Protein AF-A0A964H884-F1 (afdb_monomer_lite)

Secondary structure (DSSP, 8-state):
-PPPPHHHHHHHHHHH-S-SSEEEEES-HHHHHHHTTSTTEEEEE-SS----SS-EEEEEESS---HHHHHHHEEEEEEEEESS----HHHHHHHTEEEEEEETTEEEEEE-S-----

Structure (mmCIF, N/CA/C/O backbone):
data_AF-A0A964H884-F1
#
_entry.id   AF-A0A964H884-F1
#
loop_
_atom_site.group_PDB
_atom_site.id
_atom_site.type_symbol
_atom_site.label_atom_id
_atom_site.label_alt_id
_atom_site.label_comp_id
_atom_site.label_asym_id
_atom_site.label_entity_id
_atom_site.label_seq_id
_atom_site.pdbx_PDB_ins_code
_atom_site.Cartn_x
_atom_site.Cartn_y
_atom_site.Cartn_z
_atom_site.occupancy
_atom_site.B_iso_or_equiv
_atom_site.auth_seq_id
_atom_site.auth_comp_id
_atom_site.auth_asym_id
_atom_site.auth_atom_id
_atom_site.pdbx_PDB_model_num
ATOM 1 N N . MET A 1 1 ? -0.014 17.890 3.898 1.00 55.72 1 MET A N 1
ATOM 2 C CA . MET A 1 1 ? -0.518 16.547 4.236 1.00 55.72 1 MET A CA 1
ATOM 3 C C . MET A 1 1 ? -2.020 16.603 4.045 1.00 55.72 1 MET A C 1
ATOM 5 O O . MET A 1 1 ? -2.677 17.337 4.779 1.00 55.72 1 MET A O 1
ATOM 9 N N . GLU A 1 2 ? -2.527 15.996 2.977 1.00 62.91 2 GLU A N 1
ATOM 10 C CA . GLU A 1 2 ? -3.969 15.966 2.722 1.00 62.91 2 GLU A CA 1
ATOM 11 C C . GLU A 1 2 ? -4.630 14.963 3.664 1.00 62.91 2 GLU A C 1
ATOM 13 O O . GLU A 1 2 ? -4.083 13.892 3.931 1.00 62.91 2 GLU A O 1
ATOM 18 N N . LYS A 1 3 ? -5.790 15.343 4.198 1.00 75.31 3 LYS A N 1
ATOM 19 C CA . LYS A 1 3 ? -6.615 14.437 4.991 1.00 75.31 3 LYS A CA 1
ATOM 20 C C . LYS A 1 3 ? -7.298 13.457 4.050 1.00 75.31 3 LYS A C 1
ATOM 22 O O . LYS A 1 3 ? -7.853 13.888 3.039 1.00 75.31 3 LYS A O 1
ATOM 27 N N . ILE A 1 4 ? -7.281 12.173 4.391 1.00 86.00 4 ILE A N 1
ATOM 28 C CA . ILE A 1 4 ? -8.110 11.191 3.690 1.00 86.00 4 ILE A CA 1
ATOM 29 C C . ILE A 1 4 ? -9.567 11.415 4.105 1.00 86.00 4 ILE A C 1
ATOM 31 O O . ILE A 1 4 ? -9.866 11.589 5.288 1.00 86.00 4 ILE A O 1
ATOM 35 N N . ASP A 1 5 ? -10.487 11.464 3.145 1.00 89.69 5 ASP A N 1
ATOM 36 C CA . ASP A 1 5 ? -11.901 11.591 3.482 1.00 89.69 5 ASP A CA 1
ATOM 37 C C . ASP A 1 5 ? -12.447 10.280 4.077 1.00 89.69 5 ASP A C 1
ATOM 39 O O . ASP A 1 5 ? -11.893 9.191 3.899 1.00 89.69 5 ASP A O 1
ATOM 43 N N . ARG A 1 6 ? -13.565 10.383 4.801 1.00 90.69 6 ARG A N 1
ATOM 44 C CA . ARG A 1 6 ? -14.127 9.253 5.547 1.00 90.69 6 ARG A CA 1
ATOM 45 C C . ARG A 1 6 ? -14.535 8.081 4.648 1.00 90.69 6 ARG A C 1
ATOM 47 O O . ARG A 1 6 ? -14.338 6.937 5.047 1.00 90.69 6 ARG A O 1
ATOM 54 N N . LYS A 1 7 ? -15.073 8.351 3.454 1.00 92.44 7 LYS A N 1
ATOM 55 C CA . LYS A 1 7 ? -15.525 7.306 2.527 1.00 92.44 7 LYS A CA 1
ATOM 56 C C . LYS A 1 7 ? -14.324 6.542 1.967 1.00 92.44 7 LYS A C 1
ATOM 58 O O . LYS A 1 7 ? -14.347 5.314 1.927 1.00 92.44 7 LYS A O 1
ATOM 63 N N . SER A 1 8 ? -13.265 7.259 1.599 1.00 92.56 8 SER A N 1
ATOM 64 C CA . SER A 1 8 ? -12.002 6.657 1.162 1.00 92.56 8 SER A CA 1
ATOM 65 C C . SER A 1 8 ? -11.387 5.776 2.252 1.00 92.56 8 SER A C 1
ATOM 67 O O . SER A 1 8 ? -10.950 4.663 1.968 1.00 92.56 8 SER A O 1
ATOM 69 N N . LEU A 1 9 ? -11.394 6.228 3.511 1.00 93.25 9 LEU A N 1
ATOM 70 C CA . LEU A 1 9 ? -10.894 5.430 4.633 1.00 93.25 9 LEU A CA 1
ATOM 71 C C . LEU A 1 9 ? -11.703 4.136 4.836 1.00 93.25 9 LEU A C 1
ATOM 73 O O . LEU A 1 9 ? -11.117 3.077 5.037 1.00 93.25 9 LEU A O 1
ATOM 77 N N . GLU A 1 10 ? -13.032 4.201 4.751 1.00 93.81 10 GLU A N 1
ATOM 78 C CA . GLU A 1 10 ? -13.899 3.019 4.866 1.00 93.81 10 GLU A CA 1
ATOM 79 C C . GLU A 1 10 ? -13.653 2.014 3.736 1.00 93.81 10 GLU A C 1
ATOM 81 O O . GLU A 1 10 ? -13.554 0.812 3.986 1.00 93.81 10 GLU A O 1
ATOM 86 N N . LEU A 1 11 ? -13.488 2.494 2.501 1.00 94.50 11 LEU A N 1
ATOM 87 C CA . LEU A 1 11 ? -13.126 1.643 1.368 1.00 94.50 11 LEU A CA 1
ATOM 88 C C . LEU A 1 11 ? -11.737 1.010 1.559 1.00 94.50 11 LEU A C 1
ATOM 90 O O . LEU A 1 11 ? -11.559 -0.178 1.299 1.00 94.50 11 LEU A O 1
ATOM 94 N N . LEU A 1 12 ? -10.760 1.769 2.060 1.00 94.62 12 LEU A N 1
ATOM 95 C CA . LEU A 1 12 ? -9.424 1.254 2.365 1.00 94.62 12 LEU A CA 1
ATOM 96 C C . LEU A 1 12 ? -9.470 0.142 3.424 1.00 94.62 12 LEU A C 1
ATOM 98 O O . LEU A 1 12 ? -8.800 -0.879 3.271 1.00 94.62 12 LEU A O 1
ATOM 102 N N . GLU A 1 13 ? -10.286 0.297 4.469 1.00 93.81 13 GLU A N 1
ATOM 103 C CA . GLU A 1 13 ? -10.499 -0.757 5.465 1.00 93.81 13 GLU A CA 1
ATOM 104 C C . GLU A 1 13 ? -11.119 -2.019 4.859 1.00 93.81 13 GLU A C 1
ATOM 106 O O . GLU A 1 13 ? -10.693 -3.120 5.209 1.00 93.81 13 GLU A O 1
ATOM 111 N N . GLN A 1 14 ? -12.069 -1.874 3.930 1.00 94.00 14 GLN A N 1
ATOM 112 C CA . GLN A 1 14 ? -12.667 -3.003 3.208 1.00 94.00 14 GLN A CA 1
ATOM 113 C C . GLN A 1 14 ? -11.654 -3.718 2.307 1.00 94.00 14 GLN A C 1
ATOM 115 O O . GLN A 1 14 ? -11.653 -4.945 2.250 1.00 94.00 14 GLN A O 1
ATOM 120 N N . ILE A 1 15 ? -10.7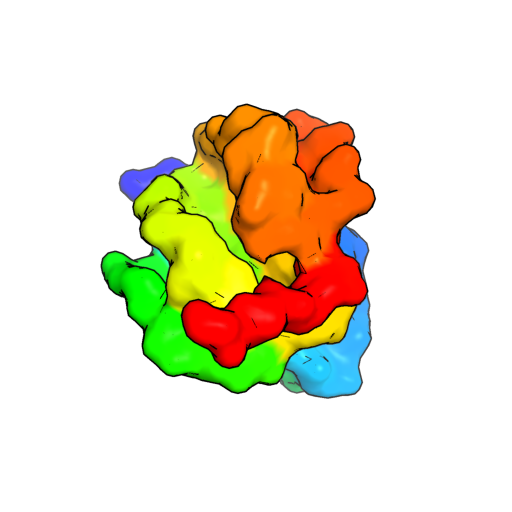78 -2.969 1.627 1.00 93.38 15 ILE A N 1
ATOM 121 C CA . ILE A 1 15 ? -9.708 -3.528 0.784 1.00 93.38 15 ILE A CA 1
ATOM 122 C C . ILE A 1 15 ? -8.712 -4.332 1.628 1.00 93.38 15 ILE A C 1
ATOM 124 O O . ILE A 1 15 ? -8.280 -5.406 1.212 1.00 93.38 15 ILE A O 1
ATOM 128 N N . ILE A 1 16 ? -8.330 -3.808 2.795 1.00 94.06 16 ILE A N 1
ATOM 129 C CA . ILE A 1 16 ? -7.383 -4.471 3.703 1.00 94.06 16 ILE A CA 1
ATOM 130 C C . ILE A 1 16 ? -8.015 -5.717 4.338 1.00 94.06 16 ILE A C 1
ATOM 132 O O . ILE A 1 16 ? -7.325 -6.719 4.524 1.00 94.06 16 ILE A O 1
ATOM 136 N N . GLY A 1 17 ? -9.315 -5.664 4.638 1.00 92.12 17 GLY A N 1
ATOM 137 C CA . GLY A 1 17 ? -10.058 -6.762 5.249 1.00 92.12 17 GLY A CA 1
ATOM 138 C C . GLY A 1 17 ? -9.716 -6.980 6.726 1.00 92.12 17 GLY A C 1
ATOM 139 O O . GLY A 1 17 ? -9.006 -6.190 7.349 1.00 92.12 17 GLY A O 1
ATOM 140 N N . ASP A 1 18 ? -10.237 -8.059 7.305 1.00 88.19 18 ASP A N 1
ATOM 141 C CA . ASP A 1 18 ? -10.161 -8.328 8.751 1.00 88.19 18 ASP A CA 1
ATOM 142 C C . ASP A 1 18 ? -9.127 -9.401 9.132 1.00 88.19 18 ASP A C 1
ATOM 144 O O . ASP A 1 18 ? -9.033 -9.785 10.297 1.00 88.19 18 ASP A O 1
ATOM 148 N N . ASP A 1 19 ? -8.332 -9.871 8.167 1.00 83.56 19 ASP A N 1
ATOM 149 C CA . ASP A 1 19 ? -7.283 -10.855 8.424 1.00 83.56 19 ASP A CA 1
ATOM 150 C C . ASP A 1 19 ? -6.254 -10.296 9.415 1.00 83.56 19 ASP A C 1
ATOM 152 O O . ASP A 1 19 ? -5.774 -9.168 9.279 1.00 83.56 19 ASP A O 1
ATOM 156 N N . VAL A 1 20 ? -5.889 -11.108 10.409 1.00 84.81 20 VAL A N 1
ATOM 157 C CA . VAL A 1 20 ? -4.866 -10.796 11.414 1.00 84.81 20 VAL A CA 1
ATOM 158 C C . VAL A 1 20 ? -4.016 -12.041 11.710 1.00 84.81 20 VAL A C 1
ATOM 160 O O . VAL A 1 20 ? -4.536 -13.158 11.675 1.00 84.81 20 VAL A O 1
ATOM 163 N N . PRO A 1 21 ? -2.711 -11.892 12.011 1.00 89.69 21 PRO A N 1
ATOM 164 C CA . PRO A 1 21 ? -1.968 -10.635 12.120 1.00 89.69 21 PRO A CA 1
ATOM 165 C C . PRO A 1 21 ? -1.594 -10.029 10.759 1.00 89.69 21 PRO A C 1
ATOM 167 O O . PRO A 1 21 ? -1.217 -10.750 9.826 1.00 89.69 21 PRO A O 1
ATOM 170 N N . ILE A 1 22 ? -1.643 -8.694 10.665 1.00 93.94 22 ILE A N 1
ATOM 171 C CA . ILE A 1 22 ? -1.200 -7.952 9.475 1.00 93.94 22 ILE A CA 1
ATOM 172 C C . ILE A 1 22 ? -0.287 -6.770 9.817 1.00 93.94 22 ILE A C 1
ATOM 174 O O . ILE A 1 22 ? -0.548 -5.998 10.731 1.00 93.94 22 ILE A O 1
ATOM 178 N N . ASN A 1 23 ? 0.767 -6.619 9.024 1.00 96.69 23 ASN A N 1
ATOM 179 C CA . ASN A 1 23 ? 1.769 -5.567 9.064 1.00 96.69 23 ASN A CA 1
ATOM 180 C C . ASN A 1 23 ? 1.526 -4.618 7.894 1.00 96.69 23 ASN A C 1
ATOM 182 O O . ASN A 1 23 ? 1.602 -5.020 6.728 1.00 96.69 23 ASN A O 1
ATOM 186 N N . ILE A 1 24 ? 1.256 -3.363 8.201 1.00 97.88 24 ILE A N 1
ATOM 187 C CA . ILE A 1 24 ? 0.925 -2.314 7.248 1.00 97.88 24 ILE A CA 1
ATOM 188 C C . ILE A 1 24 ? 1.999 -1.238 7.364 1.00 97.88 24 ILE A C 1
ATOM 190 O O . ILE A 1 24 ? 2.352 -0.844 8.470 1.00 97.88 24 ILE A O 1
ATOM 194 N N . ALA A 1 25 ? 2.497 -0.741 6.240 1.00 98.25 25 ALA A N 1
ATOM 195 C CA . ALA A 1 25 ? 3.273 0.491 6.216 1.00 98.25 25 ALA A CA 1
ATOM 196 C C . ALA A 1 25 ? 2.466 1.582 5.518 1.00 98.25 25 ALA A C 1
ATOM 198 O O . ALA A 1 25 ? 1.726 1.300 4.573 1.00 98.25 25 ALA A O 1
ATOM 199 N N . THR A 1 26 ? 2.603 2.827 5.954 1.00 97.75 26 THR A N 1
ATOM 200 C CA . THR A 1 26 ? 1.950 3.956 5.293 1.00 97.75 26 THR A CA 1
ATOM 201 C C . THR A 1 26 ? 2.775 5.225 5.384 1.00 97.75 26 THR A C 1
ATOM 203 O O . THR A 1 26 ? 3.386 5.491 6.412 1.00 97.75 26 THR A O 1
ATOM 206 N N . THR A 1 27 ? 2.779 6.047 4.338 1.00 97.25 27 THR A N 1
ATOM 207 C CA . THR A 1 27 ? 3.357 7.401 4.412 1.00 97.25 27 THR A CA 1
ATOM 208 C C . THR A 1 27 ? 2.392 8.422 5.024 1.00 97.25 27 THR A C 1
ATOM 210 O O . THR A 1 27 ? 2.806 9.528 5.371 1.00 97.25 27 THR A O 1
ATOM 213 N N . ASN A 1 28 ? 1.119 8.053 5.210 1.00 95.31 28 ASN A N 1
ATOM 214 C CA . ASN A 1 28 ? 0.089 8.930 5.752 1.00 95.31 28 ASN A CA 1
ATOM 215 C C . ASN A 1 28 ? -0.173 8.642 7.238 1.00 95.31 28 ASN A C 1
ATOM 217 O O . ASN A 1 28 ? -0.689 7.585 7.614 1.00 95.31 28 ASN A O 1
ATOM 221 N N . ARG A 1 29 ? 0.120 9.628 8.092 1.00 94.69 29 ARG A N 1
ATOM 222 C CA . ARG A 1 29 ? -0.046 9.526 9.552 1.00 94.69 29 ARG A CA 1
ATOM 223 C C . ARG A 1 29 ? -1.496 9.358 10.006 1.00 94.69 29 ARG A C 1
ATOM 225 O O . ARG A 1 29 ? -1.730 8.697 11.014 1.00 94.69 29 ARG A O 1
ATOM 232 N N . GLU A 1 30 ? -2.458 9.948 9.300 1.00 94.00 30 GLU A N 1
ATOM 233 C CA . GLU A 1 30 ? -3.879 9.821 9.640 1.00 94.00 30 GLU A CA 1
ATOM 234 C C . GLU A 1 30 ? -4.375 8.408 9.334 1.00 94.00 30 GLU A C 1
ATOM 236 O O . GLU A 1 30 ? -4.877 7.746 10.238 1.00 94.00 30 GLU A O 1
ATOM 241 N N . ILE A 1 31 ? -4.115 7.899 8.124 1.00 95.19 31 ILE A N 1
ATOM 242 C CA . ILE A 1 31 ? -4.400 6.501 7.761 1.00 95.19 31 ILE A CA 1
ATOM 243 C C . ILE A 1 31 ? -3.763 5.551 8.776 1.00 95.19 31 ILE A C 1
ATOM 245 O O . ILE A 1 31 ? -4.417 4.628 9.256 1.00 95.19 31 ILE A O 1
ATOM 249 N N . GLY A 1 32 ? -2.498 5.785 9.134 1.00 95.38 32 GLY A N 1
ATOM 250 C CA . GLY A 1 32 ? -1.796 4.916 10.070 1.00 95.38 32 GLY A CA 1
ATOM 251 C C . GLY A 1 32 ? -2.414 4.905 11.467 1.00 95.38 32 GLY A C 1
ATOM 252 O O . GLY A 1 32 ? -2.565 3.838 12.061 1.00 95.38 32 GLY A O 1
ATOM 253 N N . ARG A 1 33 ? -2.844 6.072 11.963 1.00 94.56 33 ARG A N 1
ATOM 254 C CA . ARG A 1 33 ? -3.566 6.183 13.236 1.00 94.56 33 ARG A CA 1
ATOM 255 C C . ARG A 1 33 ? -4.888 5.423 13.202 1.00 94.56 33 ARG A C 1
ATOM 257 O O . ARG A 1 33 ? -5.180 4.727 14.163 1.00 94.56 33 ARG A O 1
ATOM 264 N N . GLU A 1 34 ? -5.683 5.570 12.146 1.00 94.25 34 GLU A N 1
ATOM 265 C CA . GLU A 1 34 ? -6.997 4.916 12.051 1.00 94.25 34 GLU A CA 1
ATOM 266 C C . GLU A 1 34 ? -6.857 3.393 11.916 1.00 94.25 34 GLU A C 1
ATOM 268 O O . GLU A 1 34 ? -7.446 2.643 12.692 1.00 94.25 34 GLU A O 1
ATOM 273 N N . LEU A 1 35 ? -5.994 2.916 11.013 1.00 93.75 35 LEU A N 1
ATOM 274 C CA . LEU A 1 35 ? -5.777 1.478 10.822 1.00 93.75 35 LEU A CA 1
ATOM 275 C C . LEU A 1 35 ? -5.141 0.805 12.046 1.00 93.75 35 LEU A C 1
ATOM 277 O O . LEU A 1 35 ? -5.413 -0.371 12.293 1.00 93.75 35 LEU A O 1
ATOM 281 N N . GLY A 1 36 ? -4.317 1.533 12.804 1.00 92.88 36 GLY A N 1
ATOM 282 C CA . GLY A 1 36 ? -3.653 1.047 14.016 1.00 92.88 36 GLY A CA 1
ATOM 283 C C . GLY A 1 36 ? -4.561 0.929 15.243 1.00 92.88 36 GLY A C 1
ATOM 284 O O . GLY A 1 36 ? -4.129 0.379 16.251 1.00 92.88 36 GLY A O 1
ATOM 285 N N . GLN A 1 37 ? -5.810 1.408 15.186 1.00 91.31 37 GLN A N 1
ATOM 286 C CA . GLN A 1 37 ? -6.776 1.232 16.283 1.00 91.31 37 GLN A CA 1
ATOM 287 C C . GLN A 1 37 ? -7.311 -0.203 16.382 1.00 91.31 37 GLN A C 1
ATOM 289 O O . GLN A 1 37 ? -7.855 -0.583 17.418 1.00 91.31 37 GLN A O 1
ATOM 294 N N . ARG A 1 38 ? -7.188 -1.003 15.316 1.00 88.06 38 ARG A N 1
ATOM 295 C CA . ARG A 1 38 ? -7.686 -2.381 15.292 1.00 88.06 38 ARG A CA 1
ATOM 296 C C . ARG A 1 38 ? -6.654 -3.350 15.863 1.00 88.06 38 ARG A C 1
ATOM 298 O O . ARG A 1 38 ? -5.503 -3.384 15.431 1.00 88.06 38 ARG A O 1
ATOM 305 N N . GLU A 1 39 ? -7.098 -4.176 16.805 1.00 87.50 39 GLU A N 1
ATOM 306 C CA . GLU A 1 39 ? -6.271 -5.209 17.427 1.00 87.50 39 GLU A CA 1
ATOM 307 C C . GLU A 1 39 ? -5.733 -6.205 16.381 1.00 87.50 39 GLU A C 1
ATOM 309 O O . GLU A 1 39 ? -6.413 -6.545 15.413 1.00 87.50 39 GLU A O 1
ATOM 314 N N . GLY A 1 40 ? -4.484 -6.651 16.547 1.00 87.88 40 GLY A N 1
ATOM 315 C CA . GLY A 1 40 ? -3.827 -7.579 15.618 1.00 87.88 40 GLY A CA 1
ATOM 316 C C . GLY A 1 40 ? -3.234 -6.934 14.357 1.00 87.88 40 GLY A C 1
ATOM 317 O O . GLY A 1 40 ? -2.606 -7.639 13.560 1.00 87.88 40 GLY A O 1
ATOM 318 N N . ARG A 1 41 ? -3.370 -5.611 14.182 1.00 93.31 41 ARG A N 1
ATOM 319 C CA . ARG A 1 41 ? -2.682 -4.851 13.129 1.00 93.31 41 ARG A CA 1
ATOM 320 C C . ARG A 1 41 ? -1.435 -4.157 13.677 1.00 93.31 41 ARG A C 1
ATOM 322 O O . ARG A 1 41 ? -1.500 -3.419 14.655 1.00 93.31 41 ARG A O 1
ATOM 329 N N . SER A 1 42 ? -0.299 -4.360 13.019 1.00 95.06 42 SER A N 1
ATOM 330 C CA . SER A 1 42 ? 0.917 -3.568 13.217 1.00 95.06 42 SER A CA 1
ATOM 331 C C . SER A 1 42 ? 0.995 -2.531 12.105 1.00 95.06 42 SER A C 1
ATOM 333 O O . SER A 1 42 ? 0.956 -2.898 10.931 1.00 95.06 42 SER A O 1
ATOM 335 N N . VAL A 1 43 ? 1.065 -1.245 12.452 1.00 96.94 43 VAL A N 1
ATOM 336 C CA . VAL A 1 43 ? 1.102 -0.158 11.467 1.00 96.94 43 VAL A CA 1
ATOM 337 C C . VAL A 1 43 ? 2.331 0.711 11.680 1.00 96.94 43 VAL A C 1
ATOM 339 O O . VAL A 1 43 ? 2.539 1.245 12.767 1.00 96.94 43 VAL A O 1
ATOM 342 N N . GLU A 1 44 ? 3.129 0.862 10.631 1.00 97.56 44 GLU A N 1
ATOM 343 C CA . GLU A 1 44 ? 4.339 1.677 10.615 1.00 97.56 44 GLU A CA 1
ATOM 344 C C . GLU A 1 44 ? 4.157 2.915 9.735 1.00 97.56 44 GLU A C 1
ATOM 346 O O . GLU A 1 44 ? 3.603 2.836 8.635 1.00 97.56 44 GLU A O 1
ATOM 351 N N . ILE A 1 45 ? 4.638 4.061 10.221 1.00 97.62 45 ILE A N 1
ATOM 352 C CA . ILE A 1 45 ? 4.670 5.307 9.454 1.00 97.62 45 ILE A CA 1
ATOM 353 C C . ILE A 1 45 ? 6.022 5.422 8.749 1.00 97.62 45 ILE A C 1
ATOM 355 O O . ILE A 1 45 ? 7.055 5.486 9.412 1.00 97.62 45 ILE A O 1
ATOM 359 N N . LEU A 1 46 ? 6.005 5.498 7.420 1.00 96.88 46 LEU A N 1
ATOM 360 C CA . LEU A 1 46 ? 7.193 5.656 6.586 1.00 96.88 46 LEU A CA 1
ATOM 361 C C . LEU A 1 46 ? 7.492 7.140 6.335 1.00 96.88 46 LEU A C 1
ATOM 363 O O . LEU A 1 46 ? 6.785 7.827 5.588 1.00 96.88 46 LEU A O 1
ATOM 367 N N . GLU A 1 47 ? 8.576 7.630 6.934 1.00 94.19 47 GLU A N 1
ATOM 368 C CA . GLU A 1 47 ? 9.164 8.940 6.610 1.00 94.19 47 GLU A CA 1
ATOM 369 C C . GLU A 1 47 ? 10.143 8.846 5.423 1.00 94.19 47 GLU A C 1
ATOM 371 O O . GLU A 1 47 ? 10.312 9.808 4.673 1.00 94.19 47 GLU A O 1
ATOM 376 N N . GLU A 1 48 ? 10.680 7.657 5.165 1.00 95.69 48 GLU A N 1
ATOM 377 C CA . GL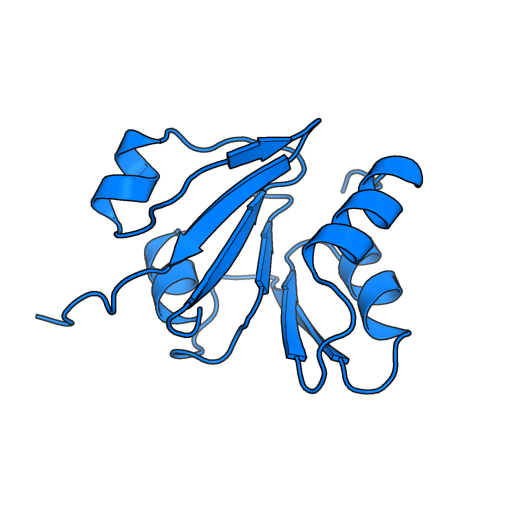U A 1 48 ? 11.613 7.343 4.080 1.00 95.69 48 GLU A CA 1
ATOM 378 C C . GLU A 1 48 ? 11.345 5.941 3.511 1.00 95.69 48 GLU A C 1
ATOM 380 O O . GLU A 1 48 ? 10.412 5.248 3.933 1.00 95.69 48 GLU A O 1
ATOM 385 N N . GLU A 1 49 ? 12.125 5.538 2.510 1.00 94.88 49 GLU A N 1
ATOM 386 C CA . GLU A 1 49 ? 12.068 4.205 1.925 1.00 94.88 49 GLU A CA 1
ATOM 387 C C . GLU A 1 49 ? 12.259 3.107 2.988 1.00 94.88 49 GLU A C 1
ATOM 389 O O . GLU A 1 49 ? 13.174 3.178 3.809 1.00 94.88 49 GLU A O 1
ATOM 394 N N . PRO A 1 50 ? 11.444 2.040 2.961 1.00 95.06 50 PRO A N 1
ATOM 395 C CA . PRO A 1 50 ? 11.579 0.959 3.926 1.00 95.06 50 PRO A CA 1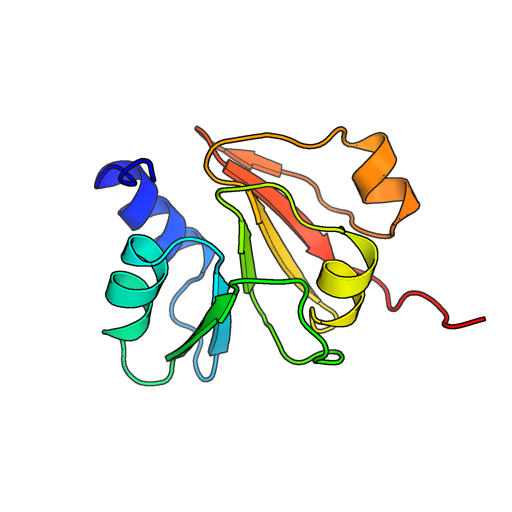
ATOM 396 C C . PRO A 1 50 ? 12.846 0.125 3.669 1.00 95.06 50 PRO A C 1
ATOM 398 O O . PRO A 1 50 ? 13.080 -0.325 2.545 1.00 95.06 50 PRO A O 1
ATOM 401 N N . ASP A 1 51 ? 13.603 -0.172 4.730 1.00 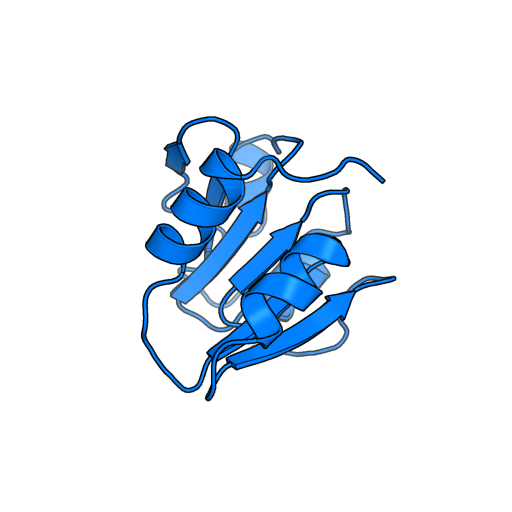92.00 51 ASP A N 1
ATOM 402 C CA . ASP A 1 51 ? 14.747 -1.110 4.703 1.00 92.00 51 ASP A CA 1
ATOM 403 C C . ASP A 1 51 ? 14.323 -2.578 4.941 1.00 92.00 51 ASP A C 1
ATOM 405 O O . ASP A 1 51 ? 15.061 -3.535 4.689 1.00 92.00 51 ASP A O 1
ATOM 409 N N . ALA A 1 52 ? 13.088 -2.792 5.405 1.00 91.12 52 ALA A N 1
ATOM 410 C CA . ALA A 1 52 ? 12.564 -4.128 5.655 1.00 91.12 52 ALA A CA 1
ATOM 411 C C . ALA A 1 52 ? 12.535 -4.989 4.376 1.00 91.12 52 ALA A C 1
ATOM 413 O O . ALA A 1 52 ? 12.339 -4.505 3.261 1.00 91.12 52 ALA A O 1
ATOM 414 N N . LYS A 1 53 ? 12.652 -6.313 4.535 1.00 92.81 53 LYS A N 1
ATOM 415 C CA . LYS A 1 53 ? 12.552 -7.283 3.432 1.00 92.81 53 LYS A CA 1
ATOM 416 C C . LYS A 1 53 ? 11.395 -8.242 3.667 1.00 92.81 53 LYS A C 1
ATOM 418 O O . LYS A 1 53 ? 11.411 -9.007 4.626 1.00 92.81 53 LYS A O 1
ATOM 423 N N . ARG A 1 54 ? 10.424 -8.252 2.746 1.00 92.69 54 ARG A N 1
ATOM 424 C CA . ARG A 1 54 ? 9.263 -9.166 2.739 1.00 92.69 54 ARG A CA 1
ATOM 425 C C . ARG A 1 54 ? 8.478 -9.184 4.059 1.00 92.69 54 ARG A C 1
ATOM 427 O O . ARG A 1 54 ? 8.035 -10.241 4.501 1.00 92.69 54 ARG A O 1
ATOM 434 N N . TYR A 1 55 ? 8.296 -8.019 4.669 1.00 95.38 55 TYR A N 1
ATOM 435 C CA . TYR A 1 55 ? 7.661 -7.873 5.976 1.00 95.38 55 TYR A CA 1
ATOM 436 C C . TYR A 1 55 ? 6.210 -7.386 5.886 1.00 95.38 55 TYR A C 1
ATOM 438 O O . TYR A 1 55 ? 5.340 -7.932 6.571 1.00 95.38 55 TYR A O 1
ATOM 446 N N . TYR A 1 56 ? 5.923 -6.408 5.019 1.00 97.56 56 TYR A N 1
ATOM 447 C CA . TYR A 1 56 ? 4.610 -5.757 4.970 1.00 97.56 56 TYR A CA 1
ATOM 448 C C . TYR A 1 56 ? 3.635 -6.453 4.038 1.00 97.56 56 TYR A C 1
ATOM 450 O O . TYR A 1 56 ? 3.998 -7.028 3.014 1.00 97.56 56 TYR A O 1
ATOM 458 N N . GLN A 1 57 ? 2.370 -6.400 4.421 1.00 96.75 57 GLN A N 1
ATOM 459 C CA . GLN A 1 57 ? 1.223 -6.933 3.699 1.00 96.75 57 GLN A CA 1
ATOM 460 C C . GLN A 1 57 ? 0.686 -5.908 2.742 1.00 96.75 57 GLN A C 1
ATOM 462 O O . GLN A 1 57 ? 0.412 -6.213 1.588 1.00 96.75 57 GLN A O 1
ATOM 467 N N . PHE A 1 58 ? 0.547 -4.710 3.285 1.00 98.12 58 PHE A N 1
ATOM 468 C CA . PHE A 1 58 ? 0.045 -3.540 2.624 1.00 98.12 58 PHE A CA 1
ATOM 469 C C . PHE A 1 58 ? 1.086 -2.452 2.823 1.00 98.12 58 PHE A C 1
ATOM 471 O O . PHE A 1 58 ? 1.555 -2.239 3.943 1.00 98.12 58 PHE A O 1
ATOM 478 N N . ILE A 1 59 ? 1.457 -1.785 1.740 1.00 98.38 59 ILE A N 1
ATOM 479 C CA . ILE A 1 59 ? 2.143 -0.499 1.806 1.00 98.38 59 ILE A CA 1
ATOM 480 C C . ILE A 1 59 ? 1.216 0.518 1.155 1.00 98.38 59 ILE A C 1
ATOM 482 O O . ILE A 1 59 ? 0.758 0.302 0.035 1.00 98.38 59 ILE A O 1
ATOM 486 N N . ILE A 1 60 ? 0.901 1.590 1.875 1.00 97.81 60 ILE A N 1
ATOM 487 C CA . ILE A 1 60 ? -0.075 2.605 1.475 1.00 97.81 60 ILE A CA 1
ATOM 488 C C . ILE A 1 60 ? 0.660 3.932 1.293 1.00 97.81 60 ILE A C 1
ATOM 490 O O . ILE A 1 60 ? 1.268 4.445 2.228 1.00 97.81 60 ILE A O 1
ATOM 494 N N . LEU A 1 61 ? 0.628 4.485 0.087 1.00 97.25 61 LEU A N 1
ATOM 495 C CA . LEU A 1 61 ? 1.368 5.686 -0.273 1.00 97.25 61 LEU A CA 1
ATOM 496 C C . LEU A 1 61 ? 0.409 6.830 -0.618 1.00 97.25 61 LEU A C 1
ATOM 498 O O . LEU A 1 61 ? -0.357 6.752 -1.579 1.00 97.25 61 LEU A O 1
ATOM 502 N N . ASP A 1 62 ? 0.499 7.921 0.139 1.00 94.81 62 ASP A N 1
ATOM 503 C CA . ASP A 1 62 ? -0.121 9.217 -0.182 1.00 94.81 62 ASP A CA 1
ATOM 504 C C . ASP A 1 62 ? 0.872 10.200 -0.825 1.00 94.81 62 ASP A C 1
ATOM 506 O O . ASP A 1 62 ? 0.474 11.232 -1.362 1.00 94.81 62 ASP A O 1
ATOM 510 N N . ARG A 1 63 ? 2.163 9.850 -0.827 1.00 94.00 63 ARG A N 1
ATOM 511 C CA . ARG A 1 63 ? 3.246 10.554 -1.521 1.00 94.00 63 ARG A CA 1
ATOM 512 C C . ARG A 1 63 ? 4.189 9.564 -2.220 1.00 94.00 63 ARG A C 1
ATOM 514 O O . ARG A 1 63 ? 4.268 8.408 -1.800 1.00 94.00 63 ARG A O 1
ATOM 521 N N . PRO A 1 64 ? 4.917 9.987 -3.265 1.00 93.25 64 PRO A N 1
ATOM 522 C CA . PRO A 1 64 ? 5.859 9.115 -3.957 1.00 93.25 64 PRO A CA 1
ATOM 523 C C . PRO A 1 64 ? 7.052 8.730 -3.066 1.00 93.25 64 PRO A C 1
ATOM 525 O O . PRO A 1 64 ? 7.575 9.562 -2.326 1.00 93.25 64 PRO A O 1
ATOM 528 N N . LEU A 1 65 ? 7.480 7.472 -3.197 1.00 95.31 65 LEU A N 1
ATOM 529 C CA . LEU A 1 65 ? 8.731 6.893 -2.691 1.00 95.31 65 LEU A CA 1
ATOM 530 C C . LEU A 1 65 ? 9.387 6.088 -3.817 1.00 95.31 65 LEU A C 1
ATOM 532 O O . LEU A 1 65 ? 8.717 5.730 -4.797 1.00 95.31 65 LEU A O 1
ATOM 536 N N . GLU A 1 66 ? 10.663 5.732 -3.669 1.00 95.12 66 GLU A N 1
ATOM 537 C CA . GLU A 1 66 ? 11.270 4.772 -4.590 1.00 95.12 66 GLU A CA 1
ATOM 538 C C . GLU A 1 66 ? 10.572 3.403 -4.517 1.00 95.12 66 GLU A C 1
ATOM 540 O O . GLU A 1 66 ? 10.499 2.738 -3.481 1.00 95.12 66 GLU A O 1
ATOM 545 N N . LEU A 1 67 ? 10.074 2.937 -5.663 1.00 94.75 67 LEU A N 1
ATOM 546 C CA . LEU A 1 67 ? 9.219 1.751 -5.713 1.00 94.75 67 LEU A CA 1
ATOM 547 C C . LEU A 1 67 ? 9.977 0.424 -5.567 1.00 94.75 67 LEU A C 1
ATOM 549 O O . LEU A 1 67 ? 9.372 -0.577 -5.190 1.00 94.75 67 LEU A O 1
ATOM 553 N N . LYS A 1 68 ? 11.288 0.381 -5.838 1.00 94.00 68 LYS A N 1
ATOM 554 C CA . LYS A 1 68 ? 12.097 -0.844 -5.687 1.00 94.00 68 LYS A CA 1
ATOM 555 C C . LYS A 1 68 ? 12.275 -1.244 -4.210 1.00 94.00 68 LYS A C 1
ATOM 557 O O . LYS A 1 68 ? 11.996 -2.404 -3.895 1.00 94.00 68 LYS A O 1
ATOM 562 N N . PRO A 1 69 ? 12.678 -0.342 -3.291 1.00 95.94 69 PRO A N 1
ATOM 563 C CA . PRO A 1 69 ? 12.641 -0.611 -1.849 1.00 95.94 69 PRO A CA 1
ATOM 564 C C . PRO A 1 69 ? 11.248 -1.017 -1.354 1.00 95.94 69 PRO A C 1
ATOM 566 O O . PRO A 1 69 ? 11.102 -2.058 -0.714 1.00 95.94 69 PRO A O 1
ATOM 569 N N . VAL A 1 70 ? 10.205 -0.283 -1.757 1.00 96.75 70 VAL A N 1
ATOM 570 C CA . VAL A 1 70 ? 8.800 -0.599 -1.431 1.00 96.75 70 VAL A CA 1
ATOM 571 C C . VAL A 1 70 ? 8.426 -2.017 -1.880 1.00 96.75 70 VAL A C 1
ATOM 573 O O . VAL A 1 70 ? 7.886 -2.811 -1.104 1.00 96.75 70 VAL A O 1
ATOM 576 N N . PHE A 1 71 ? 8.770 -2.384 -3.115 1.00 95.44 71 PHE A N 1
ATOM 577 C CA . PHE A 1 71 ? 8.538 -3.724 -3.642 1.00 95.44 71 PHE A CA 1
ATOM 578 C C . PHE A 1 71 ? 9.279 -4.794 -2.833 1.00 95.44 71 PHE A C 1
ATOM 580 O O . PHE A 1 71 ? 8.716 -5.853 -2.543 1.00 95.44 71 PHE A O 1
ATOM 587 N N . ARG A 1 72 ? 10.541 -4.557 -2.455 1.00 94.62 72 ARG A N 1
ATOM 588 C CA . ARG A 1 72 ? 11.338 -5.491 -1.636 1.00 94.62 72 ARG A CA 1
ATOM 589 C C . ARG A 1 72 ? 10.747 -5.679 -0.240 1.00 94.62 72 ARG A C 1
ATOM 591 O O . ARG A 1 72 ? 10.722 -6.813 0.251 1.00 94.62 72 ARG A O 1
ATOM 598 N N . ALA A 1 73 ? 10.225 -4.612 0.352 1.00 96.69 73 ALA A N 1
ATOM 599 C CA . ALA A 1 73 ? 9.626 -4.619 1.678 1.00 96.69 73 ALA A CA 1
ATOM 600 C C . ALA A 1 73 ? 8.276 -5.349 1.738 1.00 96.69 73 ALA A C 1
ATOM 602 O O . ALA A 1 73 ? 7.967 -5.974 2.756 1.00 96.69 73 ALA A O 1
ATOM 603 N N . LEU A 1 74 ? 7.506 -5.365 0.645 1.00 96.75 74 LEU A N 1
ATOM 604 C CA . LEU A 1 74 ? 6.280 -6.164 0.542 1.00 96.75 74 LEU A CA 1
ATOM 605 C C . LEU A 1 74 ? 6.565 -7.670 0.571 1.00 96.75 74 LEU A C 1
ATOM 607 O O . LEU A 1 74 ? 7.463 -8.174 -0.114 1.00 96.75 74 LEU A O 1
ATOM 611 N N . ARG A 1 75 ? 5.761 -8.431 1.316 1.00 94.12 75 ARG A N 1
ATOM 612 C CA . ARG A 1 75 ? 5.759 -9.897 1.230 1.00 94.12 75 ARG A CA 1
ATOM 613 C C . ARG A 1 75 ? 5.158 -10.367 -0.097 1.00 94.12 75 ARG A C 1
ATOM 615 O O . ARG A 1 75 ? 4.424 -9.632 -0.755 1.00 94.12 75 ARG A O 1
ATOM 622 N N . ASN A 1 76 ? 5.491 -11.586 -0.521 1.00 91.75 76 ASN A N 1
ATOM 623 C CA . ASN A 1 76 ? 4.882 -12.163 -1.723 1.00 91.75 76 ASN A CA 1
ATOM 624 C C . ASN A 1 76 ? 3.363 -12.267 -1.519 1.00 91.75 76 ASN A C 1
ATOM 626 O O . ASN A 1 76 ? 2.909 -12.690 -0.457 1.00 91.75 76 ASN A O 1
ATOM 630 N N . GLY A 1 77 ? 2.590 -11.846 -2.515 1.00 92.44 77 GLY A N 1
ATOM 631 C CA . GLY A 1 77 ? 1.139 -11.706 -2.415 1.00 92.44 77 GLY A CA 1
ATOM 632 C C . GLY A 1 77 ? 0.658 -10.417 -1.741 1.00 92.44 77 GLY A C 1
ATOM 633 O O . GLY A 1 77 ? -0.552 -10.222 -1.683 1.00 92.44 77 GLY A O 1
ATOM 634 N N . GLY A 1 78 ? 1.560 -9.558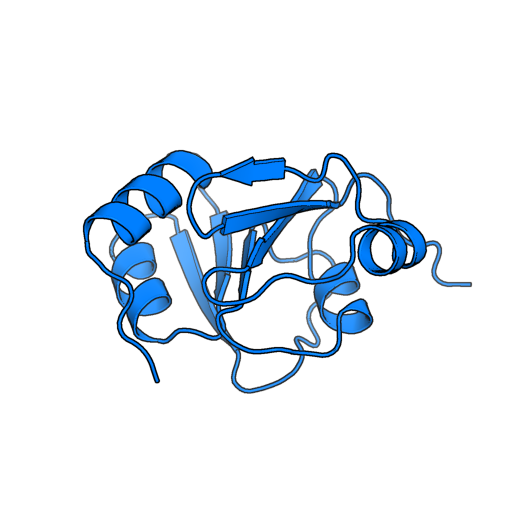 -1.250 1.00 95.69 78 GLY A N 1
ATOM 635 C CA . GLY A 1 78 ? 1.222 -8.262 -0.657 1.00 95.69 78 GLY A CA 1
ATOM 636 C C . GLY A 1 78 ? 0.787 -7.215 -1.686 1.00 95.69 78 GLY A C 1
ATOM 637 O O . GLY A 1 78 ? 0.953 -7.403 -2.894 1.00 95.69 78 GLY A O 1
ATOM 638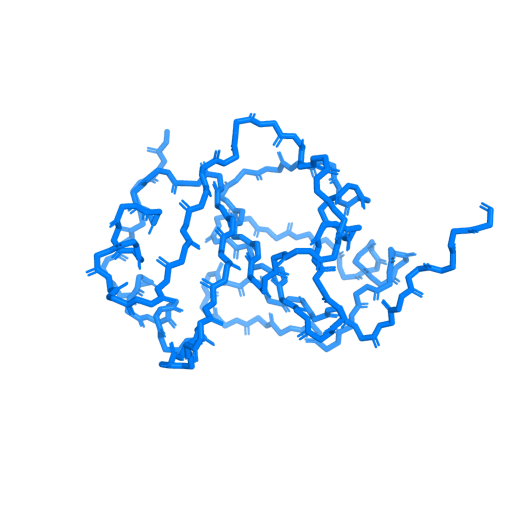 N N . TYR A 1 79 ? 0.250 -6.101 -1.198 1.00 97.38 79 TYR A N 1
ATOM 639 C CA . TYR A 1 79 ? -0.373 -5.054 -2.001 1.00 97.38 79 TYR A CA 1
ATOM 640 C C . TYR A 1 79 ? 0.268 -3.688 -1.748 1.00 97.38 79 TYR A C 1
ATOM 642 O O . TYR A 1 79 ? 0.477 -3.275 -0.610 1.00 97.38 79 TYR A O 1
ATOM 650 N N . LEU A 1 80 ? 0.547 -2.974 -2.830 1.00 97.62 80 LEU A N 1
ATOM 651 C CA . LEU A 1 80 ? 0.859 -1.553 -2.829 1.00 97.62 80 LEU A CA 1
ATOM 652 C C . LEU A 1 80 ? -0.417 -0.781 -3.168 1.00 97.62 80 LEU A C 1
ATOM 654 O O . LEU A 1 80 ? -1.083 -1.109 -4.149 1.00 97.62 80 LEU A O 1
ATOM 658 N N . ILE A 1 81 ? -0.759 0.224 -2.369 1.00 97.62 81 ILE A N 1
ATOM 659 C CA . ILE A 1 81 ? -1.956 1.048 -2.551 1.00 97.62 81 ILE A CA 1
ATOM 660 C C . ILE A 1 81 ? -1.528 2.510 -2.635 1.00 97.62 81 ILE A C 1
ATOM 662 O O . ILE A 1 81 ? -0.848 3.002 -1.743 1.00 97.62 81 ILE A O 1
ATOM 666 N N . PHE A 1 82 ? -1.950 3.212 -3.677 1.00 96.25 82 PHE A N 1
ATOM 667 C CA . PHE A 1 82 ? -1.767 4.653 -3.829 1.00 96.25 82 PHE A CA 1
ATOM 668 C C . PHE A 1 82 ? -3.099 5.363 -3.590 1.00 96.25 82 PHE A C 1
ATOM 670 O O . PHE A 1 82 ? -4.099 4.927 -4.158 1.00 96.25 82 PHE A O 1
ATOM 677 N N . THR A 1 83 ? -3.131 6.421 -2.771 1.00 92.62 83 THR A N 1
ATOM 678 C CA . THR A 1 83 ? -4.396 7.067 -2.345 1.00 92.62 83 THR A CA 1
ATOM 679 C C . THR A 1 83 ? -4.670 8.434 -2.970 1.00 92.62 83 THR A C 1
ATOM 681 O O . THR A 1 83 ? -5.832 8.810 -3.123 1.00 92.62 83 THR A O 1
ATOM 684 N N . ASN A 1 84 ? -3.616 9.181 -3.321 1.00 85.56 84 ASN A N 1
ATOM 685 C CA . ASN A 1 84 ? -3.718 10.570 -3.807 1.00 85.56 84 ASN A CA 1
ATOM 686 C C . ASN A 1 84 ? -2.988 10.789 -5.140 1.00 85.56 84 ASN A C 1
ATOM 688 O O . ASN A 1 84 ? -2.953 11.897 -5.670 1.00 85.56 84 ASN A O 1
ATOM 692 N N . PHE A 1 85 ? -2.375 9.742 -5.682 1.00 89.50 85 PHE A N 1
ATOM 693 C CA . PHE A 1 85 ? -1.680 9.788 -6.958 1.00 89.50 85 PHE A CA 1
ATOM 694 C C . PHE A 1 85 ? -1.728 8.415 -7.621 1.00 89.50 85 PHE A C 1
ATOM 696 O O . PHE A 1 85 ? -2.060 7.410 -6.995 1.00 89.50 85 PHE A O 1
ATOM 703 N N . SER A 1 86 ? -1.390 8.372 -8.903 1.00 86.56 86 SER A N 1
ATOM 704 C CA . SER A 1 86 ? -1.263 7.133 -9.661 1.00 86.56 86 SER A CA 1
ATOM 705 C C . SER A 1 86 ? 0.130 7.029 -10.252 1.00 86.56 86 SER A C 1
ATOM 707 O O . SER A 1 86 ? 0.720 8.035 -10.646 1.00 86.56 86 SER A O 1
ATOM 709 N N . VAL A 1 87 ? 0.619 5.803 -10.373 1.00 89.62 87 VAL A N 1
ATOM 710 C CA . VAL A 1 87 ? 1.841 5.484 -11.110 1.00 89.62 87 VAL A CA 1
ATOM 711 C C . VAL A 1 87 ? 1.455 4.810 -12.423 1.00 89.62 87 VAL A C 1
ATOM 713 O O . VAL A 1 87 ? 0.451 4.095 -12.491 1.00 89.62 87 VAL A O 1
ATOM 716 N N . GLU A 1 88 ? 2.236 5.052 -13.475 1.00 92.44 88 GLU A N 1
ATOM 717 C CA . GLU A 1 88 ? 2.044 4.376 -14.754 1.00 92.44 88 GLU A CA 1
ATOM 718 C C . GLU A 1 88 ? 2.132 2.856 -14.599 1.00 92.44 88 GLU A C 1
ATOM 720 O O . GLU A 1 88 ? 3.020 2.311 -13.942 1.00 92.44 88 GLU A O 1
ATOM 725 N N . GLU A 1 89 ? 1.202 2.162 -15.247 1.00 93.81 89 GLU A N 1
ATOM 726 C CA . GLU A 1 89 ? 1.069 0.711 -15.143 1.00 93.81 89 GLU A CA 1
ATOM 727 C C . GLU A 1 89 ? 2.311 -0.024 -15.659 1.00 93.81 89 GLU A C 1
ATOM 729 O O . GLU A 1 89 ? 2.755 -0.991 -15.047 1.00 93.81 89 GLU A O 1
ATOM 734 N N . ASN A 1 90 ? 2.922 0.491 -16.731 1.00 93.50 90 ASN A N 1
ATOM 735 C CA . ASN A 1 90 ? 4.153 -0.058 -17.298 1.00 93.50 90 ASN A CA 1
ATOM 736 C C . ASN A 1 90 ? 5.301 -0.037 -16.282 1.00 93.50 90 ASN A C 1
ATOM 738 O O . ASN A 1 90 ? 5.967 -1.049 -16.106 1.00 93.50 90 ASN A O 1
ATOM 742 N N . LEU A 1 91 ? 5.467 1.061 -15.535 1.00 93.00 91 LEU A N 1
ATOM 743 C CA . LEU A 1 91 ? 6.495 1.152 -14.496 1.00 93.00 91 LEU A CA 1
ATOM 744 C C . LEU A 1 91 ? 6.255 0.141 -13.364 1.00 93.00 91 LEU A C 1
ATOM 746 O O . LEU A 1 91 ? 7.195 -0.477 -12.867 1.00 93.00 91 LEU A O 1
ATOM 750 N N . LEU A 1 92 ? 5.000 -0.043 -12.949 1.00 94.06 92 LEU A N 1
ATOM 751 C CA . LEU A 1 92 ? 4.646 -1.031 -11.926 1.00 94.06 92 LEU A CA 1
ATOM 752 C C . LEU A 1 92 ? 4.931 -2.462 -12.404 1.00 94.06 92 LEU A C 1
ATOM 754 O O . LEU A 1 92 ? 5.494 -3.260 -11.648 1.00 94.06 92 LEU A O 1
ATOM 758 N N . ASN A 1 93 ? 4.596 -2.763 -13.659 1.00 92.19 93 ASN A N 1
ATOM 759 C CA . ASN A 1 93 ? 4.868 -4.053 -14.288 1.00 92.19 93 ASN A CA 1
ATOM 760 C C . ASN A 1 93 ? 6.377 -4.319 -14.416 1.00 92.19 93 ASN A C 1
ATOM 762 O O . ASN A 1 93 ? 6.824 -5.409 -14.060 1.00 92.19 93 ASN A O 1
ATOM 766 N N . ASP A 1 94 ? 7.170 -3.324 -14.825 1.00 91.50 94 ASP A N 1
ATOM 767 C CA . ASP A 1 94 ? 8.632 -3.433 -14.961 1.00 91.50 94 ASP A CA 1
ATOM 768 C C . ASP A 1 94 ? 9.328 -3.760 -13.628 1.00 91.50 94 ASP A C 1
ATOM 770 O O . ASP A 1 94 ? 10.346 -4.454 -13.586 1.00 91.50 94 ASP A O 1
ATOM 774 N N . ILE A 1 95 ? 8.768 -3.287 -12.511 1.00 91.38 95 ILE A N 1
ATOM 775 C CA . ILE A 1 95 ? 9.255 -3.607 -11.160 1.00 91.38 95 ILE A CA 1
ATOM 776 C C . ILE A 1 95 ? 8.820 -5.015 -10.720 1.00 91.38 95 ILE A C 1
ATOM 778 O O . ILE A 1 95 ? 9.502 -5.645 -9.911 1.00 91.38 95 ILE A O 1
ATOM 782 N N . GLY A 1 96 ? 7.716 -5.533 -11.261 1.00 91.31 96 GLY A N 1
ATOM 783 C CA . GLY A 1 96 ? 7.192 -6.870 -10.968 1.00 91.31 96 GLY A CA 1
ATOM 784 C C . GLY A 1 96 ? 5.874 -6.887 -10.191 1.00 91.31 96 GLY A C 1
ATOM 785 O O . GLY A 1 96 ? 5.481 -7.939 -9.670 1.00 91.31 96 GLY A O 1
ATOM 786 N N . PHE A 1 97 ? 5.186 -5.748 -10.074 1.00 93.50 97 PHE A N 1
ATOM 787 C CA . PHE A 1 97 ? 3.785 -5.747 -9.658 1.00 93.50 97 PHE A CA 1
ATOM 788 C C . PHE A 1 97 ? 2.899 -6.289 -10.786 1.00 93.50 97 PHE A C 1
ATOM 790 O O . PHE A 1 97 ? 3.244 -6.219 -11.959 1.00 93.50 97 PHE A O 1
ATOM 797 N N . SER A 1 98 ? 1.743 -6.841 -10.431 1.00 89.56 98 SER A N 1
ATOM 798 C CA . SER A 1 98 ? 0.711 -7.253 -11.383 1.00 89.56 98 SER A CA 1
ATOM 799 C C . SER A 1 98 ? -0.681 -7.098 -10.763 1.00 89.56 98 SER A C 1
ATOM 801 O O . SER A 1 98 ? -0.806 -6.636 -9.625 1.00 89.56 98 SER A O 1
ATOM 803 N N . ALA A 1 99 ? -1.721 -7.513 -11.496 1.00 90.50 99 ALA A N 1
ATOM 804 C CA . ALA A 1 99 ? -3.116 -7.437 -11.059 1.00 90.50 99 ALA A CA 1
ATOM 805 C C . ALA A 1 99 ? -3.476 -6.020 -10.579 1.00 90.50 99 ALA A C 1
ATOM 807 O O . ALA A 1 99 ? -4.008 -5.819 -9.487 1.00 90.50 99 ALA A O 1
ATOM 808 N N . ILE A 1 100 ? -3.108 -5.035 -11.400 1.00 94.06 100 ILE A N 1
ATOM 809 C CA . ILE A 1 100 ? -3.273 -3.618 -11.100 1.00 94.06 100 ILE A CA 1
ATOM 810 C C . ILE A 1 100 ? -4.747 -3.263 -11.275 1.00 94.06 100 ILE A C 1
ATOM 812 O O . ILE A 1 100 ? -5.341 -3.508 -12.322 1.00 94.06 100 ILE A O 1
ATOM 816 N N . SER A 1 101 ? -5.345 -2.718 -10.223 1.00 93.31 101 SER A N 1
ATOM 817 C CA . SER A 1 101 ? -6.754 -2.337 -10.174 1.00 93.31 101 SER A CA 1
ATOM 818 C C . SER A 1 101 ? -6.881 -0.868 -9.795 1.00 93.31 101 SER A C 1
ATOM 820 O O . SER A 1 101 ? -6.074 -0.342 -9.029 1.00 93.31 101 SER A O 1
ATOM 822 N N . ARG A 1 102 ? -7.905 -0.203 -10.330 1.00 93.81 102 ARG A N 1
ATOM 823 C CA . ARG A 1 102 ? -8.238 1.187 -10.007 1.00 93.81 102 ARG A CA 1
ATOM 824 C C . ARG A 1 102 ? -9.672 1.232 -9.493 1.00 93.81 102 ARG A C 1
ATOM 826 O O . ARG A 1 102 ? -10.566 0.735 -10.176 1.00 93.81 102 ARG A O 1
ATOM 833 N N . ILE A 1 103 ? -9.875 1.765 -8.293 1.00 91.62 103 ILE A N 1
ATOM 834 C CA . ILE A 1 103 ? -11.189 1.860 -7.638 1.00 91.62 103 ILE A CA 1
ATOM 835 C C . ILE A 1 103 ? -11.260 3.217 -6.944 1.00 91.62 103 ILE A C 1
ATOM 837 O O . ILE A 1 103 ? -10.421 3.502 -6.094 1.00 91.62 103 ILE A O 1
ATOM 841 N N . ASP A 1 104 ? -12.246 4.041 -7.302 1.00 88.81 104 ASP A N 1
ATOM 842 C CA . ASP A 1 104 ? -12.338 5.442 -6.875 1.00 88.81 104 ASP A CA 1
ATOM 843 C C . ASP A 1 104 ? -10.991 6.176 -7.074 1.00 88.81 104 ASP A C 1
ATOM 845 O O . ASP A 1 104 ? -10.479 6.244 -8.193 1.00 88.81 104 ASP A O 1
ATOM 849 N N . ASN A 1 105 ? -10.402 6.713 -6.008 1.00 87.06 105 ASN A N 1
ATOM 850 C CA . ASN A 1 105 ? -9.104 7.391 -5.998 1.00 87.06 105 ASN A CA 1
ATOM 851 C C . ASN A 1 105 ? -7.919 6.454 -5.702 1.00 87.06 105 ASN A C 1
ATOM 853 O O . ASN A 1 105 ? -6.784 6.921 -5.610 1.00 87.06 105 ASN A O 1
ATOM 857 N N . PHE A 1 106 ? -8.152 5.146 -5.573 1.00 94.19 106 PHE A N 1
ATOM 858 C CA . PHE A 1 106 ? -7.105 4.175 -5.284 1.00 94.19 106 PHE A CA 1
ATOM 859 C C . PHE A 1 106 ? -6.547 3.520 -6.542 1.00 94.19 106 PHE A C 1
ATOM 861 O O . PHE A 1 106 ? -7.285 3.021 -7.394 1.00 94.19 106 PHE A O 1
ATOM 868 N N . THR A 1 107 ? -5.220 3.428 -6.607 1.00 95.62 107 THR A N 1
ATOM 869 C CA . THR A 1 107 ? -4.529 2.461 -7.470 1.00 95.62 107 THR A CA 1
ATOM 870 C C . THR A 1 107 ? -3.953 1.360 -6.591 1.00 95.62 107 THR A C 1
ATOM 872 O O . THR A 1 107 ? -3.204 1.641 -5.661 1.00 95.62 107 THR A O 1
ATOM 875 N N . ILE A 1 108 ? -4.296 0.109 -6.877 1.00 96.44 108 ILE A N 1
ATOM 876 C CA . ILE A 1 108 ? -3.915 -1.063 -6.087 1.00 96.44 108 ILE A CA 1
ATOM 877 C C . ILE A 1 108 ? -3.088 -1.980 -6.980 1.00 96.44 108 ILE A C 1
ATOM 879 O O . ILE A 1 108 ? -3.540 -2.359 -8.057 1.00 96.44 108 ILE A O 1
ATOM 883 N N . ALA A 1 109 ? -1.892 -2.351 -6.542 1.00 96.56 109 ALA A N 1
ATOM 884 C CA . ALA A 1 109 ? -0.971 -3.196 -7.289 1.00 96.56 109 ALA A CA 1
ATOM 885 C C . ALA A 1 109 ? -0.513 -4.373 -6.421 1.00 96.56 109 ALA A C 1
ATOM 887 O O . ALA A 1 109 ? -0.061 -4.187 -5.291 1.00 96.56 109 ALA A O 1
ATOM 888 N N . LYS A 1 110 ? -0.613 -5.601 -6.934 1.00 96.19 110 LYS A N 1
ATOM 889 C CA . LYS A 1 110 ? -0.251 -6.811 -6.189 1.00 96.19 110 LYS A CA 1
ATOM 890 C C . LYS A 1 110 ? 1.158 -7.269 -6.536 1.00 96.19 110 LYS A C 1
ATOM 892 O O . LYS A 1 110 ? 1.507 -7.443 -7.701 1.00 96.19 110 LYS A O 1
ATOM 897 N N . LYS A 1 111 ? 1.956 -7.583 -5.522 1.00 94.50 111 LYS A N 1
ATOM 898 C CA . LYS A 1 111 ? 3.224 -8.294 -5.693 1.00 94.50 111 LYS A CA 1
ATOM 899 C C . LYS A 1 111 ? 2.954 -9.785 -5.900 1.00 94.50 111 LYS A C 1
ATOM 901 O O . LYS A 1 111 ? 2.666 -10.503 -4.948 1.00 94.50 111 LYS A O 1
ATOM 906 N N . VAL A 1 112 ? 3.053 -10.271 -7.134 1.00 83.62 112 VAL A N 1
ATOM 907 C CA . VAL A 1 112 ? 2.829 -11.697 -7.474 1.00 83.62 112 VAL A CA 1
ATOM 908 C C . VAL A 1 112 ? 4.098 -12.540 -7.495 1.00 83.62 112 VAL A C 1
ATOM 910 O O . VAL A 1 112 ? 4.023 -13.752 -7.312 1.00 83.62 112 VAL A O 1
ATOM 913 N N . HIS A 1 113 ? 5.263 -11.917 -7.661 1.00 69.50 113 HIS A N 1
ATOM 914 C CA . HIS A 1 113 ? 6.541 -12.614 -7.734 1.00 69.50 113 HIS A CA 1
ATOM 915 C C . HIS A 1 113 ? 7.550 -12.016 -6.753 1.00 69.50 113 HIS A C 1
ATOM 917 O O . HIS A 1 113 ? 7.473 -10.847 -6.373 1.00 69.50 113 HIS A O 1
ATOM 923 N N . SER A 1 114 ? 8.522 -12.823 -6.331 1.00 61.12 114 SER A N 1
ATOM 924 C CA . SER A 1 114 ? 9.768 -12.285 -5.798 1.00 61.12 114 SER A CA 1
ATOM 925 C C . SER A 1 114 ? 10.571 -11.727 -6.968 1.00 61.12 114 SER A C 1
ATOM 927 O O . SER A 1 114 ? 10.830 -12.462 -7.918 1.00 61.12 114 SER A O 1
ATOM 929 N N . TRP A 1 115 ? 10.988 -10.460 -6.898 1.00 57.62 115 TRP A N 1
ATOM 930 C CA . TRP A 1 115 ? 12.078 -9.990 -7.752 1.00 57.62 115 TRP A CA 1
ATOM 931 C C . TRP A 1 115 ? 13.260 -10.911 -7.461 1.00 57.62 115 TRP A C 1
ATOM 933 O O . TRP A 1 115 ? 13.603 -11.106 -6.289 1.00 57.62 115 TRP A O 1
ATOM 943 N N . ASN A 1 116 ? 13.813 -11.542 -8.494 1.00 48.97 116 ASN A N 1
ATOM 944 C CA . ASN A 1 116 ? 15.094 -12.209 -8.342 1.00 48.97 116 ASN A CA 1
ATOM 945 C C . ASN A 1 116 ? 16.096 -11.102 -8.016 1.00 48.97 116 ASN A C 1
ATOM 947 O O . ASN A 1 116 ? 16.288 -10.195 -8.820 1.00 48.97 116 ASN A O 1
ATOM 951 N N . ASP A 1 117 ? 16.667 -11.139 -6.816 1.00 47.62 117 ASP A N 1
ATOM 952 C CA . ASP A 1 117 ? 17.857 -10.362 -6.496 1.00 47.62 117 ASP A CA 1
ATOM 953 C C . ASP A 1 117 ? 19.008 -11.011 -7.290 1.00 47.62 117 ASP A C 1
ATOM 955 O O . ASP A 1 117 ? 19.614 -11.969 -6.813 1.00 47.62 117 ASP A O 1
ATOM 959 N N . TRP A 1 118 ? 19.217 -10.589 -8.542 1.00 44.16 118 TRP A N 1
ATOM 960 C CA . TRP A 1 118 ? 20.435 -10.878 -9.307 1.00 44.16 118 TRP A CA 1
ATOM 961 C C . TRP A 1 118 ? 21.394 -9.695 -9.212 1.00 44.16 118 TRP A C 1
ATOM 963 O O . TRP A 1 118 ? 20.906 -8.540 -9.182 1.00 44.16 118 TRP A O 1
#

pLDDT: mean 90.8, std 10.27, range [44.16, 98.38]

Sequence (118 aa):
MEKIDRKSLELLEQIIGDDVPINIATTNREIGRELGQREGRSVEILEEEPDAKRYYQFIILDRPLELKPVFRALRNGGYLIFTNFSVEENLLNDIGFSAISRIDNFTIAKKVHSWNDW

Foldseek 3Di:
DDDDDPVLLVVVDVVVDDDAQFEEEECDPNSQVVQVVDPRYHYHHDPAQDPAAQHHQEYEYQDDYPVLSVLRNHHAFHKYKYQNDDDDPVVCVVSQWDPWDDDDRITMTTRHDDDPPD

Radius of gyration: 13.18 Å; chains: 1; bounding box: 36×29×35 Å